Protein AF-A0A7J3ENA8-F1 (afdb_monomer_lite)

Radius of gyration: 45.0 Å; chains: 1; bounding box: 103×30×116 Å

pLDDT: mean 87.93, std 14.34, range [39.56, 98.25]

Sequence (171 aa):
MALIIGTLYRLEVLELIKDPVERSTWIDSLAVAAGSLARAKAGMLVTQIADELGRTEATIRSHLSGKTKAGKLVAETYEKLRKGELKLVIPLIRVPLTGSEEEIKILREEASRLRERVKNLEEEVERLKAKSTQLTEALKEREALIEKMRAELTEAQAKLTQLAKERGVSN

Structure (mmCIF, N/CA/C/O backbone):
data_AF-A0A7J3ENA8-F1
#
_entry.id   AF-A0A7J3ENA8-F1
#
loop_
_atom_site.group_PDB
_atom_site.id
_atom_site.type_symbol
_atom_site.label_atom_id
_atom_site.label_alt_id
_atom_site.label_comp_id
_atom_site.label_asym_id
_atom_site.label_entity_id
_atom_site.label_seq_id
_atom_site.pdbx_PDB_ins_code
_atom_site.Cartn_x
_atom_site.Cartn_y
_atom_site.Cartn_z
_atom_site.occupancy
_atom_site.B_iso_or_equiv
_atom_site.auth_seq_id
_atom_site.auth_comp_id
_atom_site.auth_asym_id
_atom_site.auth_atom_id
_atom_site.pdbx_PDB_model_num
ATOM 1 N N . MET A 1 1 ? -21.345 -10.727 15.438 1.00 60.53 1 MET A N 1
ATOM 2 C CA . MET A 1 1 ? -19.892 -10.774 15.137 1.00 60.53 1 MET A CA 1
ATOM 3 C C . MET A 1 1 ? -19.372 -9.547 14.379 1.00 60.53 1 MET A C 1
ATOM 5 O O . MET A 1 1 ? -18.242 -9.159 14.631 1.00 60.53 1 MET A O 1
ATOM 9 N N . ALA A 1 2 ? -20.158 -8.875 13.526 1.00 75.69 2 ALA A N 1
ATOM 10 C CA . ALA A 1 2 ? -19.677 -7.703 12.773 1.00 75.69 2 ALA A CA 1
ATOM 11 C C . ALA A 1 2 ? -19.115 -6.553 13.644 1.00 75.69 2 ALA A C 1
ATOM 13 O O . ALA A 1 2 ? -18.128 -5.927 13.275 1.00 75.69 2 ALA A O 1
ATOM 14 N N . LEU A 1 3 ? -19.695 -6.304 14.824 1.00 85.19 3 LEU A N 1
ATOM 15 C CA . LEU A 1 3 ? -19.330 -5.160 15.669 1.00 85.19 3 LEU A CA 1
ATOM 16 C C . LEU A 1 3 ? -17.939 -5.273 16.319 1.00 85.19 3 LEU A C 1
ATOM 18 O O . LEU A 1 3 ? -17.205 -4.288 16.361 1.00 85.19 3 LEU A O 1
ATOM 22 N N . ILE A 1 4 ? -17.553 -6.462 16.798 1.00 87.75 4 ILE A N 1
ATOM 23 C CA . ILE A 1 4 ? -16.215 -6.668 17.376 1.00 87.75 4 ILE A CA 1
ATOM 24 C C . ILE A 1 4 ? -15.139 -6.567 16.292 1.00 87.75 4 ILE A C 1
ATOM 26 O O . ILE A 1 4 ? -14.154 -5.861 16.476 1.00 87.75 4 ILE A O 1
ATOM 30 N N . ILE A 1 5 ? -15.383 -7.180 15.129 1.00 84.00 5 ILE A N 1
ATOM 31 C CA . ILE A 1 5 ? -14.491 -7.122 13.965 1.00 84.00 5 ILE A CA 1
ATOM 32 C C . ILE A 1 5 ? -14.311 -5.669 13.516 1.00 84.00 5 ILE A C 1
ATOM 34 O O . ILE A 1 5 ? -13.187 -5.197 13.370 1.00 84.00 5 ILE A O 1
ATOM 38 N N . GLY A 1 6 ? -15.418 -4.936 13.371 1.00 83.56 6 GLY A N 1
ATOM 39 C CA . GLY A 1 6 ? -15.384 -3.530 12.986 1.00 83.56 6 GLY A CA 1
ATOM 40 C C . GLY A 1 6 ? -14.629 -2.651 13.986 1.00 83.56 6 GLY A C 1
ATOM 41 O O . GLY A 1 6 ? -13.974 -1.694 13.587 1.00 83.56 6 GLY A O 1
ATOM 42 N N . THR A 1 7 ? -14.682 -2.985 15.279 1.00 87.25 7 THR A N 1
ATOM 43 C CA . THR A 1 7 ? -13.987 -2.214 16.317 1.00 87.25 7 THR A CA 1
ATOM 44 C C . THR A 1 7 ? -12.489 -2.523 16.318 1.00 87.25 7 THR A C 1
ATOM 46 O O . THR A 1 7 ? -11.686 -1.59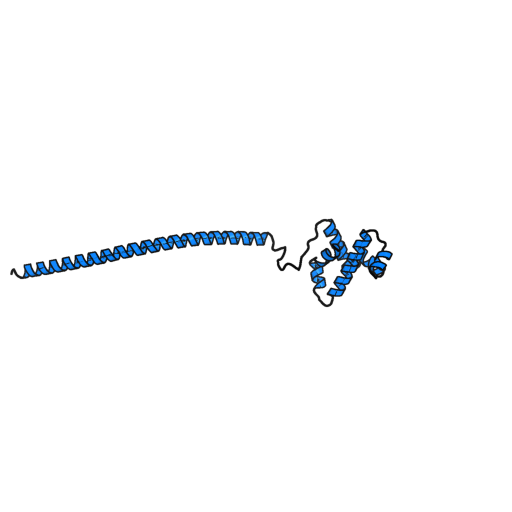7 16.349 1.00 87.25 7 THR A O 1
ATOM 49 N N . LEU A 1 8 ? -12.100 -3.801 16.223 1.00 88.19 8 LEU A N 1
ATOM 50 C CA . LEU A 1 8 ? -10.695 -4.234 16.230 1.00 88.19 8 LEU A CA 1
ATOM 51 C C . LEU A 1 8 ? -9.882 -3.674 15.056 1.00 88.19 8 LEU A C 1
ATOM 53 O O . LEU A 1 8 ? -8.690 -3.432 15.207 1.00 88.19 8 LEU A O 1
ATOM 57 N N . TYR A 1 9 ? -10.520 -3.441 13.908 1.00 85.44 9 TYR A N 1
ATOM 58 C CA . TYR A 1 9 ? -9.861 -2.943 12.696 1.00 85.44 9 TYR A CA 1
ATOM 59 C C . TYR A 1 9 ? -9.891 -1.415 12.530 1.00 85.44 9 TYR A C 1
ATOM 61 O O . TYR A 1 9 ? -9.547 -0.894 11.465 1.00 85.44 9 TYR A O 1
ATOM 69 N N . ARG A 1 10 ? -10.267 -0.665 13.572 1.00 85.19 10 ARG A N 1
ATOM 70 C CA . ARG A 1 10 ? -10.045 0.789 13.616 1.00 85.19 10 ARG A CA 1
ATOM 71 C C . ARG A 1 10 ? -8.588 1.080 13.967 1.00 85.19 10 ARG A C 1
ATOM 73 O O . ARG A 1 10 ? -8.043 0.473 14.882 1.00 85.19 10 ARG A O 1
ATOM 80 N N . LEU A 1 11 ? -7.986 2.068 13.301 1.00 80.50 11 LEU A N 1
ATOM 81 C CA . LEU A 1 11 ? -6.577 2.444 13.494 1.00 80.50 11 LEU A CA 1
ATOM 82 C C . LEU A 1 11 ? -6.219 2.711 14.967 1.00 80.50 11 LEU A C 1
ATOM 84 O O . LEU A 1 11 ? -5.240 2.186 15.481 1.00 80.50 11 LEU A O 1
ATOM 88 N N . GLU A 1 12 ? -7.055 3.477 15.663 1.00 83.12 12 GLU A N 1
ATOM 89 C CA . GLU A 1 12 ? -6.872 3.781 17.088 1.00 83.12 12 GLU A CA 1
ATOM 90 C C . GLU A 1 12 ? -6.919 2.530 17.987 1.00 83.12 12 GLU A C 1
ATOM 92 O O . GLU A 1 12 ? -6.273 2.502 19.029 1.00 83.12 12 GLU A O 1
ATOM 97 N N . VAL A 1 13 ? -7.674 1.495 17.599 1.00 87.38 13 VAL A N 1
ATOM 98 C CA . VAL A 1 13 ? -7.802 0.249 18.364 1.00 87.38 13 VAL A CA 1
ATOM 99 C C . VAL A 1 13 ? -6.617 -0.662 18.083 1.00 87.38 13 VAL A C 1
ATOM 101 O O . VAL A 1 13 ? -6.092 -1.260 19.017 1.00 87.38 13 VAL A O 1
ATOM 104 N N . LEU A 1 14 ? -6.149 -0.705 16.833 1.00 86.62 14 LEU A N 1
ATOM 105 C CA . LEU A 1 14 ? -4.919 -1.403 16.456 1.00 86.62 14 LEU A CA 1
ATOM 106 C C . LEU A 1 14 ? -3.713 -0.896 17.255 1.00 86.62 14 LEU A C 1
ATOM 108 O O . LEU A 1 14 ? -2.906 -1.705 17.706 1.00 86.62 14 LEU A O 1
ATOM 112 N N . GLU A 1 15 ? -3.623 0.415 17.493 1.00 85.25 15 GLU A N 1
ATOM 113 C CA . GLU A 1 15 ? -2.550 0.982 18.315 1.00 85.25 15 GLU A CA 1
ATOM 114 C C . GLU A 1 15 ? -2.691 0.590 19.798 1.00 85.25 15 GLU A C 1
ATOM 116 O O . GLU A 1 15 ? -1.690 0.297 20.445 1.00 85.25 15 GLU A O 1
ATOM 121 N N . LEU A 1 16 ? -3.920 0.491 20.328 1.00 85.06 16 LEU A N 1
ATOM 122 C CA . LEU A 1 16 ? -4.164 0.042 21.711 1.00 85.06 16 LEU A CA 1
ATOM 123 C C . LEU A 1 16 ? -3.788 -1.423 21.942 1.00 85.06 16 LEU A C 1
ATOM 125 O O . LEU A 1 16 ? -3.306 -1.769 23.013 1.00 85.06 16 LEU A O 1
ATOM 129 N N . ILE A 1 17 ? -3.999 -2.288 20.950 1.00 86.62 17 ILE A N 1
ATOM 130 C CA . ILE A 1 17 ? -3.706 -3.726 21.061 1.00 86.62 17 ILE A CA 1
ATOM 131 C C . ILE A 1 17 ? -2.299 -4.094 20.570 1.00 86.62 17 ILE A C 1
ATOM 133 O O . ILE A 1 17 ? -1.956 -5.278 20.469 1.00 86.62 17 ILE A O 1
ATOM 137 N N . LYS A 1 18 ? -1.484 -3.090 20.232 1.00 85.25 18 LYS A N 1
ATOM 138 C CA . LYS A 1 18 ? -0.123 -3.266 19.727 1.00 85.25 18 LYS A CA 1
ATOM 139 C C . LYS A 1 18 ? 0.786 -3.875 20.784 1.00 85.25 18 LYS A C 1
ATOM 141 O O . LYS A 1 18 ? 1.508 -4.822 20.464 1.00 85.25 18 LYS A O 1
ATOM 146 N N . ASP A 1 19 ? 0.692 -3.395 22.024 1.00 84.75 19 ASP A N 1
ATOM 147 C CA . ASP A 1 19 ? 1.433 -3.949 23.156 1.00 84.75 19 ASP A CA 1
ATOM 148 C C . ASP A 1 19 ? 0.961 -5.388 23.444 1.00 84.75 19 ASP A C 1
ATOM 150 O O . ASP A 1 19 ? -0.204 -5.592 23.800 1.00 84.75 19 ASP A O 1
ATOM 154 N N . PRO A 1 20 ? 1.824 -6.409 23.278 1.00 83.56 20 PRO A N 1
ATOM 155 C CA . PRO A 1 20 ? 1.451 -7.797 23.520 1.00 83.56 20 PRO A CA 1
ATOM 156 C C . PRO A 1 20 ? 1.046 -8.085 24.972 1.00 83.56 20 PRO A C 1
ATOM 158 O O . PRO A 1 20 ? 0.301 -9.040 25.183 1.00 83.56 20 PRO A O 1
ATOM 161 N N . VAL A 1 21 ? 1.497 -7.286 25.945 1.00 87.62 21 VAL A N 1
ATOM 162 C CA . VAL A 1 21 ? 1.181 -7.478 27.368 1.00 87.62 21 VAL A CA 1
ATOM 163 C C . VAL A 1 21 ? -0.272 -7.100 27.660 1.00 87.62 21 VAL A C 1
ATOM 165 O O . VAL A 1 21 ? -0.987 -7.855 28.316 1.00 87.62 21 VAL A O 1
ATOM 168 N N . GLU A 1 22 ? -0.744 -5.967 27.134 1.00 87.69 22 GLU A N 1
ATOM 169 C CA . GLU A 1 22 ? -2.114 -5.482 27.370 1.00 87.69 22 GLU A CA 1
ATOM 170 C C . GLU A 1 22 ? -3.142 -6.011 26.358 1.00 87.69 22 GLU A C 1
ATOM 172 O O . GLU A 1 22 ? -4.354 -5.905 26.574 1.00 87.69 22 GLU A O 1
ATOM 177 N N . ARG A 1 23 ? -2.680 -6.584 25.241 1.00 90.81 23 ARG A N 1
ATOM 178 C CA . ARG A 1 23 ? -3.520 -7.017 24.114 1.00 90.81 23 ARG A CA 1
ATOM 179 C C . ARG A 1 23 ? -4.684 -7.912 24.530 1.00 90.81 23 ARG A C 1
ATOM 181 O O . ARG A 1 23 ? -5.803 -7.700 24.067 1.00 90.81 23 ARG A O 1
ATOM 188 N N . SER A 1 24 ? -4.435 -8.917 25.365 1.00 90.38 24 SER A N 1
ATOM 189 C CA . SER A 1 24 ? -5.467 -9.869 25.799 1.00 90.38 24 SER A CA 1
ATOM 190 C C . SER A 1 24 ? -6.575 -9.171 26.591 1.00 90.38 24 SER A C 1
ATOM 192 O O . SER A 1 24 ? -7.753 -9.371 26.301 1.00 90.38 24 SER A O 1
ATOM 194 N N . THR A 1 25 ? -6.200 -8.285 27.515 1.00 93.06 25 THR A N 1
ATOM 195 C CA . THR A 1 25 ? -7.117 -7.470 28.320 1.00 93.06 25 THR A CA 1
ATOM 196 C C . THR A 1 25 ? -7.968 -6.553 27.446 1.00 93.06 25 THR A C 1
ATOM 198 O O . THR A 1 25 ? -9.184 -6.465 27.629 1.00 93.06 25 THR A O 1
ATOM 201 N N . TRP A 1 26 ? -7.355 -5.893 26.459 1.00 94.56 26 TRP A N 1
ATOM 202 C CA . TRP A 1 26 ? -8.086 -5.049 25.515 1.00 94.56 26 TRP A CA 1
ATOM 203 C C . TRP A 1 26 ? -9.074 -5.848 24.667 1.00 94.56 26 TRP A C 1
ATOM 205 O O . TRP A 1 26 ? -10.226 -5.433 24.531 1.00 94.56 26 TRP A O 1
ATOM 215 N N . ILE A 1 27 ? -8.653 -6.992 24.121 1.00 93.31 27 ILE A N 1
ATOM 216 C CA . ILE A 1 27 ? -9.515 -7.850 23.298 1.00 93.31 27 ILE A CA 1
ATOM 217 C C . ILE A 1 27 ? -10.700 -8.370 24.117 1.00 93.31 27 ILE A C 1
ATOM 219 O O . ILE A 1 27 ? -11.832 -8.282 23.645 1.00 93.31 27 ILE A O 1
ATOM 223 N N . ASP A 1 28 ? -10.467 -8.845 25.342 1.00 94.69 28 ASP A N 1
ATOM 224 C CA . ASP A 1 28 ? -11.530 -9.301 26.244 1.00 94.69 28 ASP A CA 1
ATOM 225 C C . ASP A 1 28 ? -12.521 -8.168 26.557 1.00 94.69 28 ASP A C 1
ATOM 227 O O . ASP A 1 28 ? -13.729 -8.310 26.357 1.00 94.69 28 ASP A O 1
ATOM 231 N N . SER A 1 29 ? -12.019 -6.990 26.940 1.00 95.94 29 SER A N 1
ATOM 232 C CA . SER A 1 29 ? -12.867 -5.834 27.254 1.00 95.94 29 SER A CA 1
ATOM 233 C C . SER A 1 29 ? -13.701 -5.366 26.052 1.00 95.94 29 SER A C 1
ATOM 235 O O . SER A 1 29 ? -14.890 -5.064 26.192 1.00 95.94 29 SER A O 1
ATOM 237 N N . LEU A 1 30 ? -13.112 -5.342 24.851 1.00 96.56 30 LEU A N 1
ATOM 238 C CA . LEU A 1 30 ? -13.809 -5.009 23.604 1.00 96.56 30 LEU A CA 1
ATOM 239 C C . LEU A 1 30 ? -14.848 -6.069 23.228 1.00 96.56 30 LEU A C 1
ATOM 241 O O . LEU A 1 30 ? -15.939 -5.714 22.778 1.00 96.56 30 LEU A O 1
ATOM 245 N N . ALA A 1 31 ? -14.544 -7.352 23.435 1.00 95.50 31 ALA A N 1
ATOM 246 C CA . ALA A 1 31 ? -15.470 -8.448 23.176 1.00 95.50 31 ALA A CA 1
ATOM 247 C C . ALA A 1 31 ? -16.700 -8.370 24.082 1.00 95.50 31 ALA A C 1
ATOM 249 O O . ALA A 1 31 ? -17.831 -8.430 23.590 1.00 95.50 31 ALA A O 1
ATOM 250 N N . VAL A 1 32 ? -16.490 -8.152 25.383 1.00 97.19 32 VAL A N 1
ATOM 251 C CA . VAL A 1 32 ? -17.572 -7.963 26.357 1.00 97.19 32 VAL A CA 1
ATOM 252 C C . VAL A 1 32 ? -18.396 -6.724 26.008 1.00 97.19 32 VAL A C 1
ATOM 254 O O . VAL A 1 32 ? -19.625 -6.800 25.978 1.00 97.19 32 VAL A O 1
ATOM 257 N N . ALA A 1 33 ? -17.760 -5.596 25.682 1.00 97.62 33 ALA A N 1
ATOM 258 C CA . ALA A 1 33 ? -18.461 -4.369 25.305 1.00 97.62 33 ALA A CA 1
ATOM 259 C C . ALA A 1 33 ? -19.308 -4.538 24.029 1.00 97.62 33 ALA A C 1
ATOM 261 O O . ALA A 1 33 ? -20.480 -4.153 24.007 1.00 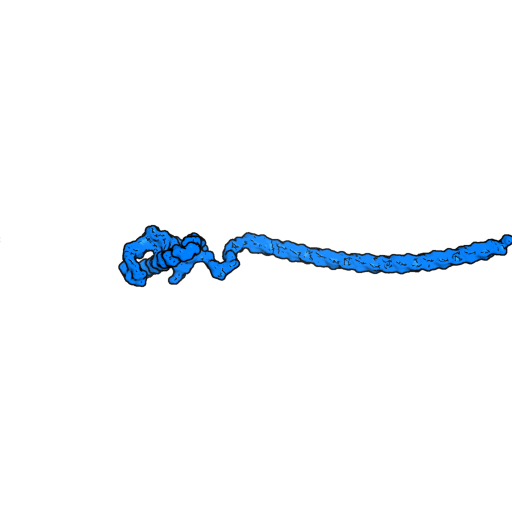97.62 33 ALA A O 1
ATOM 262 N N . ALA A 1 34 ? -18.751 -5.156 22.983 1.00 97.19 34 ALA A N 1
ATOM 263 C CA . ALA A 1 34 ? -19.458 -5.441 21.734 1.00 97.19 34 ALA A CA 1
ATOM 264 C C . ALA A 1 34 ? -20.615 -6.423 21.947 1.00 97.19 34 ALA A C 1
ATOM 266 O O . ALA A 1 34 ? -21.712 -6.201 21.430 1.00 97.19 34 ALA A O 1
ATOM 267 N N . GLY A 1 35 ? -20.392 -7.474 22.739 1.00 96.12 35 GLY A N 1
ATOM 268 C CA . GLY A 1 35 ? -21.425 -8.429 23.129 1.00 96.12 35 GLY A CA 1
ATOM 269 C C . GLY A 1 35 ? -22.554 -7.773 23.920 1.00 96.12 35 GLY A C 1
ATOM 270 O O . GLY A 1 35 ? -23.721 -8.056 23.653 1.00 96.12 35 GLY A O 1
ATOM 271 N N . SER A 1 36 ? -22.209 -6.860 24.832 1.00 97.75 36 SER A N 1
ATOM 272 C CA . SER A 1 36 ? -23.167 -6.095 25.634 1.00 97.75 36 SER A CA 1
ATOM 273 C C . SER A 1 36 ? -24.043 -5.221 24.745 1.00 97.75 36 SER A C 1
ATOM 275 O O . SER A 1 36 ? -25.268 -5.298 24.816 1.00 97.75 36 SER A O 1
ATOM 277 N N . LEU A 1 37 ? -23.426 -4.413 23.872 1.00 97.38 37 LEU A N 1
ATOM 278 C CA . LEU A 1 37 ? -24.156 -3.486 23.008 1.00 97.38 37 LEU A CA 1
ATOM 279 C C . LEU A 1 37 ? -25.064 -4.226 22.022 1.00 97.38 37 LEU A C 1
ATOM 281 O O . LEU A 1 37 ? -26.214 -3.831 21.849 1.00 97.38 37 LEU A O 1
ATOM 285 N N . ALA A 1 38 ? -24.578 -5.310 21.410 1.00 95.94 38 ALA A N 1
ATOM 286 C CA . ALA A 1 38 ? -25.362 -6.102 20.465 1.00 95.94 38 ALA A CA 1
ATOM 287 C C . ALA A 1 38 ? -26.642 -6.663 21.104 1.00 95.94 38 ALA A C 1
ATOM 289 O O . ALA A 1 38 ? -27.721 -6.545 20.529 1.00 95.94 38 ALA A O 1
ATOM 290 N N . ARG A 1 39 ? -26.534 -7.218 22.315 1.00 96.25 39 ARG A N 1
ATOM 291 C CA . ARG A 1 39 ? -27.67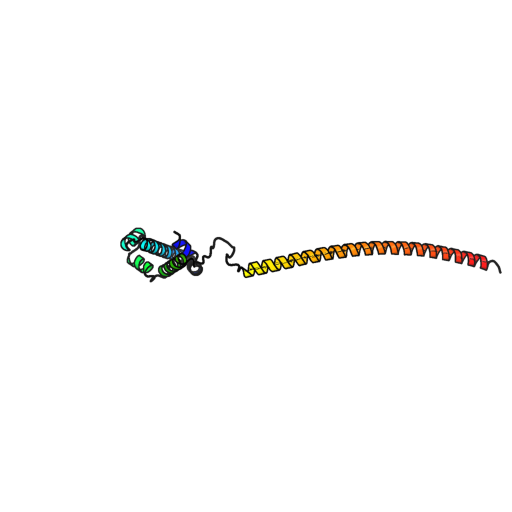2 -7.785 23.049 1.00 96.25 39 ARG A CA 1
ATOM 292 C C . ARG A 1 39 ? -28.641 -6.728 23.561 1.00 96.25 39 ARG A C 1
ATOM 294 O O . ARG A 1 39 ? -29.849 -6.890 23.426 1.00 96.25 39 ARG A O 1
ATOM 301 N N . ALA A 1 40 ? -28.123 -5.615 24.077 1.00 97.00 40 ALA A N 1
ATOM 302 C CA . ALA A 1 40 ? -28.959 -4.495 24.496 1.00 97.00 40 ALA A CA 1
ATOM 303 C C . ALA A 1 40 ? -29.768 -3.930 23.315 1.00 97.00 40 ALA A C 1
ATOM 305 O O . ALA A 1 40 ? -30.956 -3.652 23.451 1.00 97.00 40 ALA A O 1
ATOM 306 N N . LYS A 1 41 ? -29.155 -3.817 22.126 1.00 94.81 41 LYS A N 1
ATOM 307 C CA . LYS A 1 41 ? -29.855 -3.422 20.891 1.00 94.81 41 LYS A CA 1
ATOM 308 C C . LYS A 1 41 ? -30.871 -4.466 20.412 1.00 94.81 41 LYS A C 1
ATOM 310 O O . LYS A 1 41 ? -31.823 -4.087 19.742 1.00 94.81 41 LYS A O 1
ATOM 315 N N . ALA A 1 42 ? -30.697 -5.735 20.779 1.00 94.75 42 ALA A N 1
ATOM 316 C CA . ALA A 1 42 ? -31.669 -6.805 20.551 1.00 94.75 42 ALA A CA 1
ATOM 317 C C . ALA A 1 42 ? -32.797 -6.853 21.607 1.00 94.75 42 ALA A C 1
ATOM 319 O O . ALA A 1 42 ? -33.635 -7.747 21.554 1.00 94.75 42 ALA A O 1
ATOM 320 N N . GLY A 1 43 ? -32.836 -5.908 22.555 1.00 96.44 43 GLY A N 1
ATOM 321 C CA . GLY A 1 43 ? -33.901 -5.796 23.557 1.00 96.44 43 GLY A CA 1
ATOM 322 C C . GLY A 1 43 ? -33.695 -6.626 24.827 1.00 96.44 43 GLY A C 1
ATOM 323 O O . GLY A 1 43 ? -34.605 -6.700 25.647 1.00 96.44 43 GLY A O 1
ATOM 324 N N . MET A 1 44 ? -32.522 -7.236 25.022 1.00 97.56 44 MET A N 1
ATOM 325 C CA . MET A 1 44 ? -32.233 -8.015 26.231 1.00 97.56 44 MET A CA 1
ATOM 326 C C . MET A 1 44 ? -32.033 -7.125 27.464 1.00 97.56 44 MET A C 1
ATOM 328 O O . MET A 1 44 ? -31.441 -6.043 27.380 1.00 97.56 44 MET A O 1
ATOM 332 N N . LEU A 1 45 ? -32.467 -7.612 28.630 1.00 97.50 45 LEU A N 1
ATOM 333 C CA . LEU A 1 45 ? -32.240 -6.939 29.909 1.00 97.50 45 LEU A CA 1
ATOM 334 C C . LEU A 1 45 ? -30.771 -7.038 30.334 1.00 97.50 45 LEU A C 1
ATOM 336 O O . LEU A 1 45 ? -30.092 -8.026 30.068 1.00 97.50 45 LEU A O 1
ATOM 340 N N . VAL A 1 46 ? -30.285 -6.029 31.062 1.00 97.06 46 VAL A N 1
ATOM 341 C CA . VAL A 1 46 ? -28.895 -5.981 31.557 1.00 97.06 46 VAL A CA 1
ATOM 342 C C . VAL A 1 46 ? -28.537 -7.205 32.406 1.00 97.06 46 VAL A C 1
ATOM 344 O O . VAL A 1 46 ? -27.418 -7.694 32.292 1.00 97.06 46 VAL A O 1
ATOM 347 N N . THR A 1 47 ? -29.482 -7.701 33.206 1.00 97.44 47 THR A N 1
ATOM 348 C CA . THR A 1 47 ? -29.371 -8.938 33.996 1.00 97.44 47 THR A CA 1
ATOM 349 C C . THR A 1 47 ? -29.037 -10.135 33.102 1.00 97.44 47 THR A C 1
ATOM 351 O O . THR A 1 47 ? -28.009 -10.775 33.268 1.00 97.44 47 THR A O 1
ATOM 354 N N . GLN A 1 48 ? -29.843 -10.360 32.062 1.00 97.88 48 GLN A N 1
ATOM 355 C CA . GLN A 1 48 ? -29.670 -11.467 31.117 1.00 97.88 48 GLN A CA 1
ATOM 356 C C . GLN A 1 48 ? -28.348 -11.360 30.347 1.00 97.88 48 GLN A C 1
ATOM 358 O O . GLN A 1 48 ? -27.677 -12.357 30.097 1.00 97.88 48 GLN A O 1
ATOM 363 N N . ILE A 1 49 ? -27.950 -10.138 29.979 1.00 98.12 49 ILE A N 1
ATOM 364 C CA . ILE A 1 49 ? -26.669 -9.882 29.309 1.00 98.12 49 ILE A CA 1
ATOM 365 C C . ILE A 1 49 ? -25.494 -10.219 30.232 1.00 98.12 49 ILE A C 1
ATOM 367 O O . ILE A 1 49 ? -24.501 -10.781 29.773 1.00 98.12 49 ILE A O 1
ATOM 371 N N . ALA A 1 50 ? -25.591 -9.842 31.507 1.00 97.94 50 ALA A N 1
ATOM 372 C CA . ALA A 1 50 ? -24.580 -10.110 32.522 1.00 97.94 50 ALA A CA 1
ATOM 373 C C . ALA A 1 50 ? -24.386 -11.621 32.718 1.00 97.94 50 ALA A C 1
ATOM 375 O O . ALA A 1 50 ? -23.250 -12.095 32.635 1.00 97.94 50 ALA A O 1
ATOM 376 N N . ASP A 1 51 ? -25.488 -12.363 32.847 1.00 97.12 51 ASP A N 1
ATOM 377 C CA . ASP A 1 51 ? -25.484 -13.822 32.980 1.00 97.12 51 ASP A CA 1
ATOM 378 C C . ASP A 1 51 ? -24.859 -14.502 31.752 1.00 97.12 51 ASP A C 1
ATOM 380 O O . ASP A 1 51 ? -23.942 -15.311 31.889 1.00 97.12 51 ASP A O 1
ATOM 384 N N . GLU A 1 52 ? -25.277 -14.128 30.537 1.00 96.88 52 GLU A N 1
ATOM 385 C CA . GLU A 1 52 ? -24.756 -14.733 29.303 1.00 96.88 52 GLU A CA 1
ATOM 386 C C . GLU A 1 52 ? -23.280 -14.428 29.036 1.00 96.88 52 GLU A C 1
ATOM 388 O O . GLU A 1 52 ? -22.566 -15.251 28.462 1.00 96.88 52 GLU A O 1
ATOM 393 N N . LEU A 1 53 ? -22.821 -13.225 29.388 1.00 96.38 53 LEU A N 1
ATOM 394 C CA . LEU A 1 53 ? -21.429 -12.824 29.181 1.00 96.38 53 LEU A CA 1
ATOM 395 C C . LEU A 1 53 ? -20.522 -13.216 30.353 1.00 96.38 53 LEU A C 1
ATOM 397 O O . LEU A 1 53 ? -19.314 -12.988 30.269 1.00 96.38 53 LEU A O 1
ATOM 401 N N . GLY A 1 54 ? -21.078 -13.776 31.432 1.00 96.50 54 GLY A N 1
ATOM 402 C CA . GLY A 1 54 ? -20.334 -14.140 32.636 1.00 96.50 54 GLY A CA 1
ATOM 403 C C . GLY A 1 54 ? -19.695 -12.932 33.325 1.00 96.50 54 GLY A C 1
ATOM 404 O O . GLY A 1 54 ? -18.561 -13.010 33.799 1.00 96.50 54 GLY A O 1
ATOM 405 N N . ARG A 1 55 ? -20.378 -11.780 33.334 1.00 97.06 55 ARG A N 1
ATOM 406 C CA . ARG A 1 55 ? -19.893 -10.518 33.926 1.00 97.06 55 ARG A CA 1
ATOM 407 C C . ARG A 1 55 ? -20.933 -9.932 34.867 1.00 97.06 55 ARG A C 1
ATOM 409 O O . ARG A 1 55 ? -22.092 -10.299 34.827 1.00 97.06 55 ARG A O 1
ATOM 416 N N . THR A 1 56 ? -20.535 -8.979 35.706 1.00 97.81 56 THR A N 1
ATOM 417 C CA . THR A 1 56 ? -21.492 -8.296 36.591 1.00 97.81 56 THR A CA 1
ATOM 418 C C . THR A 1 56 ? -22.349 -7.296 35.815 1.00 97.81 56 THR A C 1
ATOM 420 O O . THR A 1 56 ? -21.869 -6.659 34.873 1.00 97.81 56 THR A O 1
ATOM 423 N N . GLU A 1 57 ? -23.583 -7.052 36.260 1.00 97.81 57 GLU A N 1
ATOM 424 C CA . GLU A 1 57 ? -24.414 -5.985 35.689 1.00 97.81 57 GLU A CA 1
ATOM 425 C C . GLU A 1 57 ? -23.728 -4.616 35.724 1.00 97.81 57 GLU A C 1
ATOM 427 O O . GLU A 1 57 ? -23.878 -3.825 34.794 1.00 97.81 57 GLU A O 1
ATOM 432 N N . ALA A 1 58 ? -22.956 -4.325 36.775 1.00 97.75 58 ALA A N 1
ATOM 433 C CA . ALA A 1 58 ? -22.206 -3.078 36.887 1.00 97.75 58 ALA A CA 1
ATOM 434 C C . ALA A 1 58 ? -21.192 -2.928 35.740 1.00 97.75 58 ALA A C 1
ATOM 436 O O . ALA A 1 58 ? -21.081 -1.849 35.145 1.00 97.75 58 ALA A O 1
ATOM 437 N N . THR A 1 59 ? -20.505 -4.016 35.379 1.00 97.12 59 THR A N 1
ATOM 438 C CA . THR A 1 59 ? -19.610 -4.076 34.216 1.00 97.12 59 THR A CA 1
ATOM 439 C C . THR A 1 59 ? -20.383 -3.820 32.922 1.00 97.12 59 THR A C 1
ATOM 441 O O . THR A 1 59 ? -20.003 -2.938 32.149 1.00 97.12 59 THR A O 1
ATOM 444 N N . ILE A 1 60 ? -21.509 -4.512 32.714 1.00 98.25 60 ILE A N 1
ATOM 445 C CA . ILE A 1 60 ? -22.346 -4.347 31.515 1.00 98.25 60 ILE A CA 1
ATOM 446 C C . ILE A 1 60 ? -22.851 -2.904 31.387 1.00 98.25 60 ILE A C 1
ATOM 448 O O . ILE A 1 60 ? -22.669 -2.271 30.346 1.00 98.25 60 ILE A O 1
ATOM 452 N N . ARG A 1 61 ? -23.409 -2.325 32.459 1.00 97.81 61 ARG A N 1
ATOM 453 C CA . ARG A 1 61 ? -23.878 -0.925 32.484 1.00 97.81 61 ARG A CA 1
ATOM 454 C C . ARG A 1 61 ? -22.747 0.050 32.185 1.00 97.81 61 ARG A C 1
ATOM 456 O O . ARG A 1 61 ? -22.963 1.035 31.483 1.00 97.81 61 ARG A O 1
ATOM 463 N N . SER A 1 62 ? -21.541 -0.215 32.681 1.00 98.00 62 SER A N 1
ATOM 464 C CA . SER A 1 62 ? -20.369 0.634 32.435 1.00 98.00 62 SER A CA 1
ATOM 465 C C . SER A 1 62 ? -19.899 0.591 30.978 1.00 98.00 62 SER A C 1
ATOM 467 O O . SER A 1 62 ? -19.451 1.611 30.450 1.00 98.00 62 SER A O 1
ATOM 469 N N . HIS A 1 63 ? -20.025 -0.551 30.297 1.00 97.94 63 HIS A N 1
ATOM 470 C CA . HIS A 1 63 ? -19.797 -0.638 28.853 1.00 97.94 63 HIS A CA 1
ATOM 471 C C . HIS A 1 63 ? -20.903 0.058 28.053 1.00 97.94 63 HIS A C 1
ATOM 473 O O . HIS A 1 63 ? -20.592 0.910 27.223 1.00 97.94 63 HIS A O 1
ATOM 479 N N . LEU A 1 64 ? -22.175 -0.235 28.340 1.00 97.50 64 LEU A N 1
ATOM 480 C CA . LEU A 1 64 ? -23.325 0.322 27.614 1.00 97.50 64 LEU A CA 1
ATOM 481 C C . LEU A 1 64 ? -23.442 1.847 27.735 1.00 97.50 64 LEU A C 1
ATOM 483 O O . LEU A 1 64 ? -23.801 2.514 26.772 1.00 97.50 64 LEU A O 1
ATOM 487 N N . SER A 1 65 ? -23.114 2.404 28.904 1.00 96.62 65 SER A N 1
ATOM 488 C CA . SER A 1 65 ? -23.101 3.858 29.134 1.00 96.62 65 SER A CA 1
ATOM 489 C C . SER A 1 65 ? -21.848 4.558 28.600 1.00 96.62 65 SER A C 1
ATOM 491 O O . SER A 1 65 ? -21.720 5.770 28.747 1.00 96.62 65 SER A O 1
ATOM 493 N N . GLY A 1 66 ? -20.894 3.817 28.024 1.00 95.88 66 GLY A N 1
ATOM 494 C CA . GLY A 1 66 ? -19.640 4.386 27.537 1.00 95.88 66 GLY A CA 1
ATOM 495 C C . GLY A 1 66 ? -18.730 4.926 28.647 1.00 95.88 66 GLY A C 1
ATOM 496 O O . GLY A 1 66 ? -17.870 5.756 28.377 1.00 95.88 66 GLY A O 1
ATOM 497 N N . LYS A 1 67 ? -18.881 4.487 29.904 1.00 96.75 67 LYS A N 1
ATOM 498 C CA . LYS A 1 67 ? -17.937 4.848 30.982 1.00 96.75 67 LYS A CA 1
ATOM 499 C C . LYS A 1 67 ? -16.561 4.231 30.745 1.00 96.75 67 LYS A C 1
ATOM 501 O O . LYS A 1 67 ? -15.538 4.857 31.001 1.00 96.75 67 LYS A O 1
ATOM 506 N N . THR A 1 68 ? -16.542 3.008 30.225 1.00 96.94 68 THR A N 1
ATOM 507 C CA . THR A 1 68 ? -15.306 2.311 29.850 1.00 96.94 68 THR A CA 1
ATOM 508 C C . THR A 1 68 ? -14.808 2.766 28.480 1.00 96.94 68 THR A C 1
ATOM 510 O O . THR A 1 68 ? -15.601 3.049 27.579 1.00 96.94 68 THR A O 1
ATOM 513 N N . LYS A 1 69 ? -13.486 2.762 28.279 1.00 95.69 69 LYS A N 1
ATOM 514 C CA . LYS A 1 69 ? -12.886 3.072 26.972 1.00 95.69 69 LYS A CA 1
ATOM 515 C C . LYS A 1 69 ? -13.332 2.079 25.891 1.00 95.69 69 LYS A C 1
ATOM 517 O O . LYS A 1 69 ? -13.740 2.511 24.820 1.00 95.69 69 LYS A O 1
ATOM 522 N N . ALA A 1 70 ? -13.374 0.779 26.198 1.00 95.69 70 ALA A N 1
ATOM 523 C CA . ALA A 1 70 ? -13.914 -0.239 25.293 1.00 95.69 70 ALA A CA 1
ATOM 524 C C . ALA A 1 70 ? -15.381 0.030 24.904 1.00 95.69 70 ALA A C 1
ATOM 526 O O . ALA A 1 70 ? -15.734 -0.062 23.731 1.00 95.69 70 ALA A O 1
ATOM 527 N N . GLY A 1 71 ? -16.221 0.435 25.865 1.00 96.88 71 GLY A N 1
ATOM 528 C CA . GLY A 1 71 ? -17.617 0.801 25.613 1.00 96.88 71 GLY A CA 1
ATOM 529 C C . GLY A 1 71 ? -17.758 1.981 24.651 1.00 96.88 71 GLY A C 1
ATOM 530 O O . GLY A 1 71 ? -18.543 1.903 23.708 1.00 96.88 71 GLY A O 1
ATOM 531 N N . LYS A 1 72 ? -16.950 3.038 24.831 1.00 97.38 72 LYS A N 1
ATOM 532 C CA . LYS A 1 72 ? -16.917 4.195 23.914 1.00 97.38 72 LYS A CA 1
ATOM 533 C C . LYS A 1 72 ? -16.535 3.780 22.494 1.00 97.38 72 LYS A C 1
ATOM 535 O O . LYS A 1 72 ? -17.270 4.068 21.555 1.00 97.38 72 LYS A O 1
ATOM 540 N N . LEU A 1 73 ? -15.431 3.043 22.352 1.00 95.81 73 LEU A N 1
ATOM 541 C CA . LEU A 1 73 ? -14.911 2.596 21.055 1.00 95.81 73 LEU A CA 1
ATOM 542 C C . LEU A 1 73 ? -15.937 1.754 20.288 1.00 95.81 73 LEU A C 1
ATOM 544 O O . LEU A 1 73 ? -16.149 1.952 19.090 1.00 95.81 73 LEU A O 1
ATOM 548 N N . VAL A 1 74 ? -16.607 0.835 20.982 1.00 96.38 74 VAL A N 1
ATOM 549 C CA . VAL A 1 74 ? -17.650 -0.018 20.404 1.00 96.38 74 VAL A CA 1
ATOM 550 C C . VAL A 1 74 ? -18.882 0.798 20.003 1.00 96.38 74 VAL A C 1
ATOM 552 O O . VAL A 1 74 ? -19.395 0.612 18.899 1.00 96.38 74 VAL A O 1
ATOM 555 N N . ALA A 1 75 ? -19.347 1.717 20.854 1.00 95.88 75 ALA A N 1
ATOM 556 C CA . ALA A 1 75 ? -20.504 2.562 20.556 1.00 95.88 75 ALA A CA 1
ATOM 557 C C . ALA A 1 75 ? -20.257 3.466 19.336 1.00 95.88 75 ALA A C 1
ATOM 559 O O . ALA A 1 75 ? -21.088 3.539 18.433 1.00 95.88 75 ALA A O 1
ATOM 560 N N . GLU A 1 76 ? -19.083 4.090 19.256 1.00 95.06 76 GLU A N 1
ATOM 561 C CA . GLU A 1 76 ? -18.676 4.875 18.089 1.00 95.06 76 GLU A CA 1
ATOM 562 C C . GLU A 1 76 ? -18.591 4.027 16.817 1.00 95.06 76 GLU A C 1
ATOM 564 O O . GLU A 1 76 ? -19.008 4.466 15.747 1.00 95.06 76 GLU A O 1
ATOM 569 N N . THR A 1 77 ? -18.057 2.806 16.922 1.00 93.00 77 THR A N 1
ATOM 570 C CA . THR A 1 77 ? -17.976 1.876 15.788 1.00 93.00 77 THR A CA 1
ATOM 571 C C . THR A 1 77 ? -19.371 1.508 15.296 1.00 93.00 77 THR A C 1
ATOM 573 O O . THR A 1 77 ? -19.607 1.505 14.090 1.00 93.00 77 THR A O 1
ATOM 576 N N . TYR A 1 78 ? -20.310 1.247 16.208 1.00 93.69 78 TYR A N 1
ATOM 577 C CA . TYR A 1 78 ? -21.706 0.989 15.866 1.00 93.69 78 TYR A CA 1
ATOM 578 C C . TYR A 1 78 ? -22.341 2.170 15.119 1.00 93.69 78 TYR A C 1
ATOM 580 O O . TYR A 1 78 ? -22.970 1.963 14.083 1.00 93.69 78 TYR A O 1
ATOM 588 N N . GLU A 1 79 ? -22.150 3.406 15.588 1.00 93.81 79 GLU A N 1
ATOM 589 C CA . GLU A 1 79 ? -22.701 4.581 14.901 1.00 93.81 79 GLU A CA 1
ATOM 590 C C . GLU A 1 79 ? -22.074 4.791 13.519 1.00 93.81 79 GLU A C 1
ATOM 592 O O . GLU A 1 79 ? -22.794 5.059 12.557 1.00 93.81 79 GLU A O 1
ATOM 597 N N . LYS A 1 80 ? -20.757 4.596 13.385 1.00 87.88 80 LYS A N 1
ATOM 598 C CA . LYS A 1 80 ? -20.072 4.642 12.085 1.00 87.88 80 LYS A CA 1
ATOM 599 C C . LYS A 1 80 ? -20.584 3.558 11.134 1.00 87.88 80 LYS A C 1
ATOM 601 O O . LYS A 1 80 ? -20.819 3.851 9.966 1.00 87.88 80 LYS A O 1
ATOM 606 N N . LEU A 1 81 ? -20.812 2.332 11.620 1.00 87.44 81 LEU A N 1
ATOM 607 C CA . LEU A 1 81 ? -21.432 1.254 10.834 1.00 87.44 81 LEU A CA 1
ATOM 608 C C . LEU A 1 81 ? -22.831 1.644 10.365 1.00 87.44 81 LEU A C 1
ATOM 610 O O . LEU A 1 81 ? -23.140 1.517 9.185 1.00 87.44 81 LEU A O 1
ATOM 614 N N . ARG A 1 82 ? -23.663 2.150 11.281 1.00 87.19 82 ARG A N 1
ATOM 615 C CA . ARG A 1 82 ? -25.051 2.535 11.000 1.00 87.19 82 ARG A CA 1
ATOM 616 C C . ARG A 1 82 ? -25.152 3.640 9.947 1.00 87.19 82 ARG A C 1
ATOM 618 O O . ARG A 1 82 ? -26.108 3.649 9.181 1.00 87.19 82 ARG A O 1
ATOM 625 N N . LYS A 1 83 ? -24.182 4.557 9.913 1.00 89.75 83 LYS A N 1
ATOM 626 C CA . LYS A 1 83 ? -24.104 5.657 8.938 1.00 89.75 83 LYS A CA 1
ATOM 627 C C . LYS A 1 83 ? -23.386 5.291 7.633 1.00 89.75 83 LYS A C 1
ATOM 629 O O . LYS A 1 83 ? -23.375 6.103 6.718 1.00 89.75 83 LYS A O 1
ATOM 634 N N . GLY A 1 84 ? -22.768 4.111 7.541 1.00 83.25 84 GLY A N 1
ATOM 635 C CA . GLY A 1 84 ? -21.920 3.746 6.399 1.00 83.25 84 GLY A CA 1
ATOM 636 C C . GLY A 1 84 ? -20.572 4.485 6.354 1.00 83.25 84 GLY A C 1
ATOM 637 O O . GLY A 1 84 ? -19.923 4.520 5.317 1.00 83.25 84 GLY A O 1
ATOM 638 N N . GLU A 1 85 ? -20.129 5.064 7.472 1.00 84.06 85 GLU A N 1
ATOM 639 C CA . GLU A 1 85 ? -18.911 5.886 7.586 1.00 84.06 85 GLU A CA 1
ATOM 640 C C . GLU A 1 85 ? -17.719 5.109 8.177 1.00 84.06 85 GLU A C 1
ATOM 642 O O . GLU A 1 85 ? -16.666 5.686 8.475 1.00 84.06 85 GLU A O 1
ATOM 647 N N . LEU A 1 86 ? -17.868 3.802 8.422 1.00 78.94 86 LEU A N 1
ATOM 648 C CA . LEU A 1 86 ? -16.815 3.018 9.059 1.00 78.94 86 LEU A CA 1
ATOM 649 C C . LEU A 1 86 ? -15.627 2.812 8.109 1.00 78.94 86 LEU A C 1
ATOM 651 O O . LEU A 1 86 ? -15.669 1.990 7.199 1.00 78.94 86 LEU A O 1
ATOM 655 N N . LYS A 1 87 ? -14.527 3.511 8.394 1.00 69.88 87 LYS A N 1
ATOM 656 C CA . LYS A 1 87 ? -13.222 3.275 7.770 1.00 69.88 87 LYS A CA 1
ATOM 657 C C . LYS A 1 87 ? -12.499 2.149 8.509 1.00 69.88 87 LYS A C 1
ATOM 659 O O . LYS A 1 87 ? -12.152 2.311 9.680 1.00 69.88 87 LYS A O 1
ATOM 664 N N . LEU A 1 88 ? -12.284 1.026 7.829 1.00 70.62 88 LEU A N 1
ATOM 665 C CA . LEU A 1 88 ? -11.551 -0.125 8.354 1.00 70.62 88 LEU A CA 1
ATOM 666 C C . LEU A 1 88 ? -10.159 -0.215 7.741 1.00 70.62 88 LEU A C 1
ATOM 668 O O . LEU A 1 88 ? -9.994 -0.035 6.537 1.00 70.62 88 LEU A O 1
ATOM 672 N N . VAL A 1 89 ? -9.174 -0.552 8.570 1.00 63.22 89 VAL A N 1
ATOM 673 C CA . VAL A 1 89 ? -7.837 -0.946 8.125 1.00 63.22 89 VAL A CA 1
ATOM 674 C C . VAL A 1 89 ? -7.761 -2.461 8.256 1.00 63.22 89 VAL A C 1
ATOM 676 O O . VAL A 1 89 ? -7.775 -2.973 9.370 1.00 63.22 89 VAL A O 1
ATOM 679 N N . ILE A 1 90 ? -7.718 -3.185 7.134 1.00 59.22 90 ILE A N 1
ATOM 680 C CA . ILE A 1 90 ? -7.590 -4.651 7.117 1.00 59.22 90 ILE A CA 1
ATOM 681 C C . ILE A 1 90 ? -6.092 -5.005 7.226 1.00 59.22 90 ILE A C 1
ATOM 683 O O . ILE A 1 90 ? -5.379 -4.877 6.233 1.00 59.22 90 ILE A O 1
ATOM 687 N N . PRO A 1 91 ? -5.581 -5.489 8.376 1.00 53.38 91 PRO A N 1
ATOM 688 C CA . PRO A 1 91 ? -4.159 -5.759 8.600 1.00 53.38 91 PRO A CA 1
ATOM 689 C C . PRO A 1 91 ? -3.672 -7.047 7.920 1.00 53.38 91 PRO A C 1
ATOM 691 O O . PRO A 1 91 ? -2.507 -7.405 8.054 1.00 53.38 91 PRO A O 1
ATOM 694 N N . LEU A 1 92 ? -4.553 -7.770 7.215 1.00 47.75 92 LEU A N 1
ATOM 695 C CA . LEU A 1 92 ? -4.208 -9.005 6.504 1.00 47.75 92 LEU A CA 1
ATOM 696 C C . LEU A 1 92 ? -3.667 -8.760 5.088 1.00 47.75 92 LEU A C 1
ATOM 698 O O . LEU A 1 92 ? -3.098 -9.666 4.486 1.00 47.75 92 LEU A O 1
ATOM 702 N N . ILE A 1 93 ? -3.822 -7.547 4.558 1.00 42.53 93 ILE A N 1
ATOM 703 C CA . ILE A 1 93 ? -3.294 -7.177 3.251 1.00 42.53 93 ILE A CA 1
ATOM 704 C C . ILE A 1 93 ? -2.081 -6.284 3.516 1.00 42.53 93 ILE A C 1
ATOM 706 O O . ILE A 1 93 ? -2.223 -5.159 3.981 1.00 42.53 93 ILE A O 1
ATOM 710 N N . ARG A 1 94 ? -0.870 -6.760 3.197 1.00 41.44 94 ARG A N 1
ATOM 711 C CA . ARG A 1 94 ? 0.366 -5.943 3.137 1.00 41.44 94 ARG A CA 1
ATOM 712 C C . ARG A 1 94 ? 0.331 -4.883 2.017 1.00 41.44 94 ARG A C 1
ATOM 714 O O . ARG A 1 94 ? 1.365 -4.490 1.492 1.00 41.44 94 ARG A O 1
ATOM 721 N N . VAL A 1 95 ? -0.854 -4.439 1.625 1.00 39.56 95 VAL A N 1
ATOM 722 C CA . VAL A 1 95 ? -1.077 -3.372 0.660 1.00 39.56 95 VAL A CA 1
ATOM 723 C C . VAL A 1 95 ? -1.930 -2.351 1.398 1.00 39.56 95 VAL A C 1
ATOM 725 O O . VAL A 1 95 ? -3.027 -2.701 1.841 1.00 39.56 9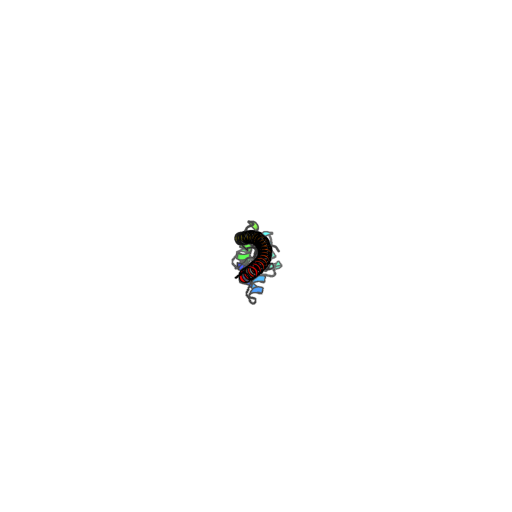5 VAL A O 1
ATOM 728 N N . PRO A 1 96 ? -1.453 -1.113 1.584 1.00 40.12 96 PRO A N 1
ATOM 729 C CA . PRO A 1 96 ? -2.299 -0.065 2.117 1.00 40.12 96 PRO A CA 1
ATOM 730 C C . PRO A 1 96 ? -3.515 0.067 1.192 1.00 40.12 96 PRO A C 1
ATOM 732 O O . PRO A 1 96 ? -3.370 0.428 0.028 1.00 40.12 96 PRO A O 1
ATOM 735 N N . LEU A 1 97 ? -4.727 -0.167 1.706 1.00 46.41 97 LEU A N 1
ATOM 736 C CA . LEU A 1 97 ? -5.986 0.187 1.022 1.00 46.41 97 LEU A CA 1
ATOM 737 C C . LEU A 1 97 ? -6.181 1.717 0.906 1.00 46.41 97 LEU A C 1
ATOM 739 O O . LEU A 1 97 ? -7.248 2.196 0.541 1.00 46.41 97 LEU A O 1
ATOM 743 N N . THR A 1 98 ? -5.142 2.486 1.228 1.00 45.81 98 THR A N 1
ATOM 744 C CA . THR A 1 98 ? -5.069 3.944 1.166 1.00 45.81 98 THR A CA 1
ATOM 745 C C . THR A 1 98 ? -3.725 4.401 0.590 1.00 45.81 98 THR A C 1
ATOM 747 O O . THR A 1 98 ? -3.198 5.431 1.007 1.00 45.81 98 THR A O 1
ATOM 750 N N . GLY A 1 99 ? -3.137 3.638 -0.339 1.00 48.97 99 GLY A N 1
ATOM 751 C CA . GLY A 1 99 ? -2.256 4.234 -1.345 1.00 48.97 99 GLY A CA 1
ATOM 752 C C . GLY A 1 99 ? -3.143 5.139 -2.190 1.00 48.97 99 GLY A C 1
ATOM 753 O O . GLY A 1 99 ? -3.882 4.648 -3.039 1.00 48.97 99 GLY A O 1
ATOM 754 N N . SER A 1 100 ? -3.193 6.409 -1.784 1.00 60.81 100 SER A N 1
ATOM 755 C CA . SER A 1 100 ? -4.055 7.484 -2.275 1.00 60.81 100 SER A CA 1
ATOM 756 C C . SER A 1 100 ? -4.310 7.357 -3.777 1.00 60.81 100 SER A C 1
ATOM 758 O O . SER A 1 100 ? -3.368 7.113 -4.527 1.00 60.81 100 SER A O 1
ATOM 760 N N . GLU A 1 101 ? -5.546 7.549 -4.245 1.00 61.84 101 GLU A N 1
ATOM 761 C CA . GLU A 1 101 ? -5.851 7.622 -5.687 1.00 61.84 101 GLU A CA 1
ATOM 762 C C . GLU A 1 101 ? -4.858 8.523 -6.438 1.00 61.84 101 GLU A C 1
ATOM 764 O O . GLU A 1 101 ? -4.494 8.228 -7.574 1.00 61.84 101 GLU A O 1
ATOM 769 N N . GLU A 1 102 ? -4.341 9.554 -5.764 1.00 63.56 102 GLU A N 1
ATOM 770 C CA . GLU A 1 102 ? -3.292 10.438 -6.262 1.00 63.56 102 GLU A CA 1
ATOM 771 C C . GLU A 1 102 ? -1.948 9.730 -6.508 1.00 63.56 102 GLU A C 1
ATOM 773 O O . GLU A 1 102 ? -1.310 9.978 -7.520 1.00 63.56 102 GLU A O 1
ATOM 778 N N . GLU A 1 103 ? -1.520 8.807 -5.646 1.00 70.81 103 GLU A N 1
ATOM 779 C CA . GLU A 1 103 ? -0.294 8.021 -5.840 1.00 70.81 103 GLU A CA 1
ATOM 780 C C . GLU A 1 103 ? -0.457 7.034 -7.003 1.00 70.81 103 GLU A C 1
ATOM 782 O O . GLU A 1 103 ? 0.422 6.916 -7.855 1.00 70.81 103 GLU A O 1
ATOM 787 N N . ILE A 1 104 ? -1.626 6.393 -7.115 1.00 78.06 104 ILE A N 1
ATOM 788 C CA . ILE A 1 104 ? -1.959 5.536 -8.263 1.00 78.06 104 ILE A CA 1
ATOM 789 C C . ILE A 1 104 ? -1.989 6.353 -9.558 1.00 78.06 104 ILE A C 1
ATOM 791 O O . ILE A 1 104 ? -1.532 5.880 -10.600 1.00 78.06 104 ILE A O 1
ATOM 795 N N . LYS A 1 105 ? -2.522 7.573 -9.512 1.00 78.31 105 LYS A N 1
ATOM 796 C CA . LYS A 1 105 ? -2.572 8.488 -10.650 1.00 78.31 105 LYS A CA 1
ATOM 797 C C . LYS A 1 105 ? -1.173 8.952 -11.059 1.00 78.31 105 LYS A C 1
ATOM 799 O O . LYS A 1 105 ? -0.839 8.818 -12.231 1.00 78.31 105 LYS A O 1
ATOM 804 N N . ILE A 1 106 ? -0.336 9.374 -10.110 1.00 82.12 106 ILE A N 1
ATOM 805 C CA . ILE A 1 106 ? 1.067 9.751 -10.354 1.00 82.12 106 ILE A CA 1
ATOM 806 C C . ILE A 1 106 ? 1.836 8.576 -10.966 1.00 82.12 106 ILE A C 1
ATOM 808 O O . ILE A 1 106 ? 2.502 8.739 -11.985 1.00 82.12 106 ILE A O 1
ATOM 812 N N . LEU A 1 107 ? 1.692 7.368 -10.411 1.00 84.69 107 LEU A N 1
ATOM 813 C CA . LEU A 1 107 ? 2.343 6.171 -10.947 1.00 84.69 107 LEU A CA 1
ATOM 814 C C . LEU A 1 107 ? 1.848 5.820 -12.357 1.00 84.69 107 LEU A C 1
ATOM 816 O O . LEU A 1 107 ? 2.634 5.381 -13.195 1.00 84.69 107 LEU A O 1
ATOM 820 N N . ARG A 1 108 ? 0.558 6.022 -12.653 1.00 88.31 108 ARG A N 1
ATOM 821 C CA . ARG A 1 108 ? 0.004 5.826 -14.004 1.00 88.31 108 ARG A CA 1
ATOM 822 C C . ARG A 1 108 ? 0.534 6.857 -14.995 1.00 88.31 108 ARG A C 1
ATOM 824 O O . ARG A 1 108 ? 0.882 6.480 -16.113 1.00 88.31 108 ARG A O 1
ATOM 831 N N . GLU A 1 109 ? 0.610 8.123 -14.602 1.00 90.44 109 GLU A N 1
ATOM 832 C CA . GLU A 1 109 ? 1.180 9.198 -15.419 1.00 90.44 109 GLU A CA 1
ATOM 833 C C . GLU A 1 109 ? 2.667 8.949 -15.690 1.00 90.44 109 GLU A C 1
ATOM 835 O O . GLU A 1 109 ? 3.115 9.026 -16.836 1.00 90.44 109 GLU A O 1
ATOM 840 N N . GLU A 1 110 ? 3.428 8.551 -14.670 1.00 91.19 110 GLU A N 1
ATOM 841 C CA . GLU A 1 110 ? 4.839 8.212 -14.815 1.00 91.19 110 GLU A CA 1
ATOM 842 C C . GLU A 1 110 ? 5.047 6.978 -15.700 1.00 91.19 110 GLU A C 1
ATOM 844 O O . GLU A 1 110 ? 5.897 7.002 -16.592 1.00 91.19 110 GLU A O 1
ATOM 849 N N . ALA A 1 111 ? 4.226 5.937 -15.540 1.00 92.81 111 ALA A N 1
ATOM 850 C CA . ALA A 1 111 ? 4.249 4.772 -16.418 1.00 92.81 111 ALA A CA 1
ATOM 851 C C . ALA A 1 111 ? 3.922 5.142 -17.875 1.00 92.81 111 ALA A C 1
ATOM 853 O O . ALA A 1 111 ? 4.558 4.627 -18.796 1.00 92.81 111 ALA A O 1
ATOM 854 N N . SER A 1 112 ? 2.964 6.047 -18.099 1.00 94.00 112 SER A N 1
ATOM 855 C CA . SER A 1 112 ? 2.633 6.546 -19.438 1.00 94.00 112 SER A CA 1
ATOM 856 C C . SER A 1 112 ? 3.803 7.316 -20.052 1.00 94.00 112 SER A C 1
ATOM 858 O O . SER A 1 112 ? 4.218 7.019 -21.172 1.00 94.00 112 SER A O 1
ATOM 860 N N . ARG A 1 113 ? 4.401 8.241 -19.293 1.00 95.69 113 ARG A N 1
ATOM 861 C CA . ARG A 1 113 ? 5.569 9.024 -19.717 1.00 95.69 113 ARG A CA 1
ATOM 862 C C . ARG A 1 113 ? 6.765 8.131 -20.042 1.00 95.69 113 ARG A C 1
ATOM 864 O O . ARG A 1 113 ? 7.463 8.359 -21.027 1.00 95.69 113 ARG A O 1
A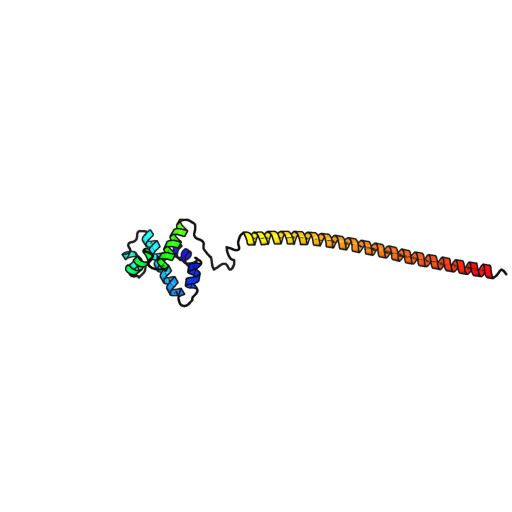TOM 871 N N . LEU A 1 114 ? 7.022 7.115 -19.216 1.00 94.81 114 LEU A N 1
ATOM 872 C CA . LEU A 1 114 ? 8.105 6.161 -19.448 1.00 94.81 114 LEU A CA 1
ATOM 873 C C . LEU A 1 114 ? 7.863 5.339 -20.715 1.00 94.81 114 LEU A C 1
ATOM 875 O O . LEU A 1 114 ? 8.796 5.167 -21.492 1.00 94.81 114 LEU A O 1
ATOM 879 N N . ARG A 1 115 ? 6.629 4.890 -20.969 1.00 95.56 115 ARG A N 1
ATOM 880 C CA . ARG A 1 115 ? 6.281 4.173 -22.208 1.00 95.56 115 ARG A CA 1
ATOM 881 C C . ARG A 1 115 ? 6.495 5.027 -23.451 1.00 95.56 115 ARG A C 1
ATOM 883 O O . ARG A 1 115 ? 7.066 4.544 -24.422 1.00 95.56 115 ARG A O 1
ATOM 890 N N . GLU A 1 116 ? 6.082 6.288 -23.414 1.00 96.62 116 GLU A N 1
ATOM 891 C CA . GLU A 1 116 ? 6.302 7.216 -24.525 1.00 96.62 116 GLU A CA 1
ATOM 892 C C . GLU A 1 116 ? 7.796 7.475 -24.753 1.00 96.62 116 GLU A C 1
ATOM 894 O O . GLU A 1 116 ? 8.277 7.447 -25.883 1.00 96.62 116 GLU A O 1
ATOM 899 N N . ARG A 1 117 ? 8.566 7.634 -23.673 1.00 95.62 117 ARG A N 1
ATOM 900 C CA . ARG A 1 117 ? 10.017 7.813 -23.759 1.00 95.62 117 ARG A CA 1
ATOM 901 C C . ARG A 1 117 ? 10.730 6.577 -24.304 1.00 95.62 117 ARG A C 1
ATOM 903 O O . ARG A 1 117 ? 11.657 6.736 -25.087 1.00 95.62 117 ARG A O 1
ATOM 910 N N . VAL A 1 118 ? 10.294 5.374 -23.926 1.00 96.50 118 VAL A N 1
ATOM 911 C CA . VAL A 1 118 ? 10.797 4.117 -24.503 1.00 96.50 118 VAL A CA 1
ATOM 912 C C . VAL A 1 118 ? 10.514 4.078 -25.999 1.00 96.50 118 VAL A C 1
ATOM 914 O O . VAL A 1 118 ? 11.450 3.893 -26.767 1.00 96.50 118 VAL A O 1
ATOM 917 N N . LYS A 1 119 ? 9.278 4.367 -26.419 1.00 97.00 119 LYS A N 1
ATOM 918 C CA . LYS A 1 119 ? 8.910 4.404 -27.839 1.00 97.00 119 LYS A CA 1
ATOM 919 C C . LYS A 1 119 ? 9.776 5.390 -28.636 1.00 97.00 119 LYS A C 1
ATOM 921 O O . LYS A 1 119 ? 10.322 5.032 -29.673 1.00 97.00 119 LYS A O 1
ATOM 926 N N . ASN A 1 120 ? 9.957 6.611 -28.132 1.00 96.81 120 ASN A N 1
ATOM 927 C CA . ASN A 1 120 ? 10.778 7.623 -28.805 1.00 96.81 120 ASN A CA 1
ATOM 928 C C . ASN A 1 120 ? 12.253 7.200 -28.899 1.00 96.81 120 ASN A C 1
ATOM 930 O O . ASN A 1 120 ? 12.899 7.425 -29.920 1.00 96.81 120 ASN A O 1
ATOM 934 N N . LEU A 1 121 ? 12.788 6.576 -27.843 1.00 96.50 121 LEU A N 1
ATOM 935 C CA . LEU A 1 121 ? 14.155 6.053 -27.845 1.00 96.50 121 LEU A CA 1
ATOM 936 C C . LEU A 1 121 ? 14.315 4.883 -28.822 1.00 96.50 121 LEU A C 1
ATOM 938 O O . LEU A 1 121 ? 15.334 4.807 -29.500 1.00 96.50 121 LEU A O 1
ATOM 942 N N . GLU A 1 122 ? 13.326 3.998 -28.927 1.00 96.56 122 GLU A N 1
ATOM 943 C CA . GLU A 1 122 ? 13.319 2.905 -29.906 1.00 96.56 122 GLU A CA 1
ATOM 944 C C . GLU A 1 122 ? 13.333 3.444 -31.345 1.00 96.56 122 GLU A C 1
ATOM 946 O O . GLU A 1 122 ? 14.154 3.012 -32.156 1.00 96.56 122 GLU A O 1
ATOM 951 N N . GLU A 1 123 ? 12.502 4.445 -31.650 1.00 97.19 123 GLU A N 1
ATOM 952 C CA . GLU A 1 123 ? 12.485 5.113 -32.959 1.00 97.19 123 GLU A CA 1
ATOM 953 C C . GLU A 1 123 ? 13.820 5.813 -33.271 1.00 97.19 123 GLU A C 1
ATOM 955 O O . GLU A 1 123 ? 14.330 5.746 -34.394 1.00 97.19 123 GLU A O 1
ATOM 960 N N . GLU A 1 124 ? 14.427 6.467 -32.279 1.00 96.81 124 GLU A N 1
ATOM 961 C CA . GLU A 1 124 ? 15.727 7.119 -32.430 1.00 96.81 124 GLU A CA 1
ATOM 962 C C . GLU A 1 124 ? 16.861 6.113 -32.653 1.00 96.81 124 GLU A C 1
ATOM 964 O O . GLU A 1 124 ? 17.720 6.338 -33.510 1.00 96.81 124 GLU A O 1
ATOM 969 N N . VAL A 1 125 ? 16.839 4.980 -31.949 1.00 97.00 125 VAL A N 1
ATOM 970 C CA . VAL A 1 125 ? 17.787 3.879 -32.152 1.00 97.00 125 VAL A CA 1
ATOM 971 C C . VAL A 1 125 ? 17.677 3.327 -33.570 1.00 97.00 125 VAL A C 1
ATOM 973 O O . VAL A 1 125 ? 18.703 3.175 -34.233 1.00 97.00 125 VAL A O 1
ATOM 976 N N . GLU A 1 126 ? 16.469 3.074 -34.071 1.00 96.88 126 GLU A N 1
ATOM 977 C CA . GLU A 1 126 ? 16.284 2.588 -35.443 1.00 96.88 126 GLU A CA 1
ATOM 978 C C . GLU A 1 126 ? 16.751 3.611 -36.485 1.00 96.88 126 GLU A C 1
ATOM 980 O O . GLU A 1 126 ? 17.482 3.269 -37.420 1.00 96.88 126 GLU A O 1
ATOM 985 N N . ARG A 1 127 ? 16.450 4.899 -36.281 1.00 97.44 127 ARG A N 1
ATOM 986 C CA . ARG A 1 127 ? 16.945 5.977 -37.149 1.00 97.44 127 ARG A CA 1
ATOM 987 C C . ARG A 1 127 ? 18.475 6.043 -37.167 1.00 97.44 127 ARG A C 1
ATOM 989 O O . ARG A 1 127 ? 19.077 6.219 -38.229 1.00 97.44 127 ARG A O 1
ATOM 996 N N . LEU A 1 128 ? 19.115 5.924 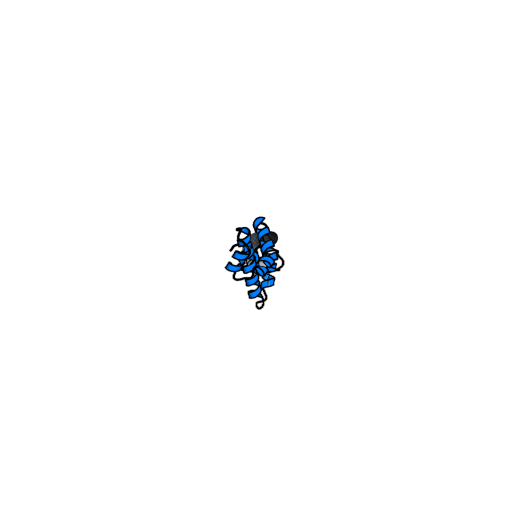-36.004 1.00 96.56 128 LEU A N 1
ATOM 997 C CA . LEU A 1 128 ? 20.574 5.953 -35.887 1.00 96.56 128 LEU A CA 1
ATOM 998 C C . LEU A 1 128 ? 21.223 4.722 -36.520 1.00 96.56 128 LEU A C 1
ATOM 1000 O O . LEU A 1 128 ? 22.230 4.874 -37.211 1.00 96.56 128 LEU A O 1
ATOM 1004 N N . LYS A 1 129 ? 20.634 3.532 -36.357 1.00 97.06 129 LYS A N 1
ATOM 1005 C CA . LYS A 1 129 ? 21.090 2.315 -37.044 1.00 97.06 129 LYS A CA 1
ATOM 1006 C C . LYS A 1 129 ? 21.041 2.488 -38.558 1.00 97.06 129 LYS A C 1
ATOM 1008 O O . LYS A 1 129 ? 22.062 2.290 -39.208 1.00 97.06 129 LYS A O 1
ATOM 1013 N N . ALA A 1 130 ? 19.909 2.940 -39.103 1.00 96.62 130 ALA A N 1
ATOM 1014 C CA . ALA A 1 130 ? 19.762 3.171 -40.540 1.00 96.62 130 ALA A CA 1
ATOM 1015 C C . ALA A 1 130 ? 20.813 4.159 -41.070 1.00 96.62 130 ALA A C 1
ATOM 1017 O O . ALA A 1 130 ? 21.477 3.896 -42.073 1.00 96.62 130 ALA A O 1
ATOM 1018 N N . LYS A 1 131 ? 21.033 5.267 -40.351 1.00 96.56 131 LYS A N 1
ATOM 1019 C CA . LYS A 1 131 ? 22.063 6.250 -40.709 1.00 96.56 131 LYS A CA 1
ATOM 1020 C C . LYS A 1 131 ? 23.474 5.662 -40.641 1.00 96.56 131 LYS A C 1
ATOM 1022 O O . LYS A 1 131 ? 24.301 5.961 -41.499 1.00 96.56 131 LYS A O 1
ATOM 1027 N N . SER A 1 132 ? 23.761 4.829 -39.643 1.00 95.62 132 SER A N 1
ATOM 1028 C CA . SER A 1 132 ? 25.056 4.159 -39.518 1.00 95.62 132 SER A CA 1
ATOM 1029 C C . SER A 1 132 ? 25.308 3.191 -40.672 1.00 95.62 132 SER A C 1
ATOM 1031 O O . SER A 1 132 ? 26.427 3.143 -41.183 1.00 95.62 132 SER A O 1
ATOM 1033 N N . THR A 1 133 ? 24.289 2.450 -41.110 1.00 96.56 133 THR A N 1
ATOM 1034 C CA . THR A 1 133 ? 24.379 1.571 -42.282 1.00 96.56 133 THR A CA 1
ATOM 1035 C C . THR A 1 133 ? 24.671 2.377 -43.544 1.00 96.56 133 THR A C 1
ATOM 1037 O O . THR A 1 133 ? 25.659 2.098 -44.216 1.00 96.56 133 THR A O 1
ATOM 1040 N N . GLN A 1 134 ? 23.907 3.445 -43.797 1.00 96.69 134 GLN A N 1
ATOM 1041 C CA . GLN A 1 134 ? 24.118 4.325 -44.955 1.00 96.69 134 GLN A CA 1
ATOM 1042 C C . GLN A 1 134 ? 25.524 4.935 -44.983 1.00 96.69 134 GLN A C 1
ATOM 1044 O O . GLN A 1 134 ? 26.177 4.963 -46.023 1.00 96.69 134 GLN A O 1
ATOM 1049 N N . LEU A 1 135 ? 26.015 5.416 -43.836 1.00 96.12 135 LEU A N 1
ATOM 1050 C CA . LEU A 1 135 ? 27.369 5.964 -43.740 1.00 96.12 135 LEU A CA 1
ATOM 1051 C C . LEU A 1 135 ? 28.435 4.899 -44.006 1.00 96.12 135 LEU A C 1
ATOM 1053 O O . LEU A 1 135 ? 29.443 5.201 -44.636 1.00 96.12 135 LEU A O 1
ATOM 1057 N N . THR A 1 136 ? 28.209 3.663 -43.559 1.00 96.31 136 THR A N 1
ATOM 1058 C CA . THR A 1 136 ? 29.130 2.545 -43.795 1.00 96.31 136 THR A CA 1
ATOM 1059 C C . THR A 1 136 ? 29.192 2.181 -45.279 1.00 96.31 136 THR A C 1
ATOM 1061 O O . THR A 1 136 ? 30.276 1.943 -45.807 1.00 96.31 136 THR A O 1
ATOM 1064 N N . GLU A 1 137 ? 28.052 2.161 -45.969 1.00 96.31 137 GLU A N 1
ATOM 1065 C CA . GLU A 1 137 ? 27.988 1.913 -47.414 1.00 96.31 137 GLU A CA 1
ATOM 1066 C C . GLU A 1 137 ? 28.669 3.034 -48.204 1.00 96.31 137 GLU A C 1
ATOM 1068 O O . GLU A 1 137 ? 29.558 2.763 -49.010 1.00 96.31 137 GLU A O 1
ATOM 1073 N N . ALA A 1 138 ? 28.357 4.294 -47.891 1.00 96.00 138 ALA A N 1
ATOM 1074 C CA . ALA A 1 138 ? 28.992 5.446 -48.526 1.00 96.00 138 ALA A CA 1
ATOM 1075 C C . ALA A 1 138 ? 30.516 5.475 -48.308 1.00 96.00 138 ALA A C 1
ATOM 1077 O O . ALA A 1 138 ? 31.265 5.913 -49.184 1.00 96.00 138 ALA A O 1
ATOM 1078 N N . LEU A 1 139 ? 30.994 5.015 -47.146 1.00 96.06 139 LEU A N 1
ATOM 1079 C CA . LEU A 1 139 ? 32.424 4.914 -46.865 1.00 96.06 139 LEU A CA 1
ATOM 1080 C C . LEU A 1 139 ? 33.090 3.860 -47.760 1.00 96.06 139 LEU A C 1
ATOM 1082 O O . LEU A 1 139 ? 34.095 4.170 -48.395 1.00 96.06 139 LEU A O 1
ATOM 1086 N N . LYS A 1 140 ? 32.482 2.674 -47.901 1.00 96.19 140 LYS A N 1
ATOM 1087 C CA . LYS A 1 140 ? 32.970 1.618 -48.805 1.00 96.19 140 LYS A CA 1
ATOM 1088 C C . LYS A 1 140 ? 33.023 2.074 -50.263 1.00 96.19 140 LYS A C 1
ATOM 1090 O O . LYS A 1 140 ? 33.998 1.802 -50.959 1.00 96.19 140 LYS A O 1
ATOM 1095 N N . GLU A 1 141 ? 31.993 2.778 -50.732 1.00 96.38 141 GLU A N 1
ATOM 1096 C CA . GLU A 1 141 ? 31.967 3.325 -52.095 1.00 96.38 141 GLU A CA 1
ATOM 1097 C C . GLU A 1 141 ? 33.100 4.329 -52.323 1.00 96.38 141 GLU A C 1
ATOM 1099 O O . GLU A 1 141 ? 33.787 4.288 -53.347 1.00 96.38 141 GLU A O 1
ATOM 1104 N N . ARG A 1 142 ? 33.334 5.217 -51.350 1.00 95.81 142 ARG A N 1
ATOM 1105 C CA . ARG A 1 142 ? 34.430 6.189 -51.417 1.00 95.81 142 ARG A CA 1
ATOM 1106 C C . ARG A 1 142 ? 35.799 5.522 -51.379 1.00 95.81 142 ARG A C 1
ATOM 1108 O O . ARG A 1 142 ? 36.677 5.942 -52.126 1.00 95.81 142 ARG A O 1
ATOM 1115 N N . GLU A 1 143 ? 35.985 4.494 -50.558 1.00 95.81 143 GLU A N 1
ATOM 1116 C CA . GLU A 1 143 ? 37.221 3.704 -50.526 1.00 95.81 143 GLU A CA 1
ATOM 1117 C C . GLU A 1 143 ? 37.491 3.040 -51.881 1.00 95.81 143 GLU A C 1
ATOM 1119 O O . GLU A 1 143 ? 38.591 3.170 -52.417 1.00 95.81 143 GLU A O 1
ATOM 1124 N N . ALA A 1 144 ? 36.478 2.423 -52.497 1.00 95.56 144 ALA A N 1
ATOM 1125 C CA . ALA A 1 144 ? 36.605 1.828 -53.827 1.00 95.56 144 ALA A CA 1
ATOM 1126 C C . ALA A 1 144 ? 36.967 2.867 -54.904 1.00 95.56 144 ALA A C 1
ATOM 1128 O O . ALA A 1 144 ? 37.799 2.604 -55.777 1.00 95.56 144 ALA A O 1
ATOM 1129 N N . LEU A 1 145 ? 36.380 4.067 -54.834 1.00 96.56 145 LEU A N 1
ATOM 1130 C CA . LEU A 1 145 ? 36.716 5.162 -55.742 1.00 96.56 145 LEU A CA 1
ATOM 1131 C C . LEU A 1 145 ? 38.164 5.635 -55.554 1.00 96.56 145 LEU A C 1
ATOM 1133 O O . LEU A 1 145 ? 38.859 5.856 -56.544 1.00 96.56 145 LEU A O 1
ATOM 1137 N N . ILE A 1 146 ? 38.629 5.763 -54.308 1.00 96.06 146 ILE A N 1
ATOM 1138 C CA . ILE A 1 146 ? 40.017 6.136 -54.000 1.00 96.06 146 ILE A CA 1
ATOM 1139 C C . ILE A 1 146 ? 40.990 5.109 -54.582 1.00 96.06 146 ILE A C 1
ATOM 1141 O O . ILE A 1 146 ? 41.971 5.502 -55.212 1.00 96.06 146 ILE A O 1
ATOM 1145 N N . GLU A 1 147 ? 40.715 3.813 -54.426 1.00 95.88 147 GLU A N 1
ATOM 1146 C CA . GLU A 1 147 ? 41.558 2.755 -54.995 1.00 95.88 147 GLU A CA 1
ATOM 1147 C C . GLU A 1 147 ? 41.598 2.815 -56.525 1.00 95.88 147 GLU A C 1
ATOM 1149 O O . GLU A 1 147 ? 42.674 2.749 -57.124 1.00 95.88 147 GLU A O 1
ATOM 1154 N N . LYS A 1 148 ? 40.452 3.054 -57.174 1.00 96.50 148 LYS A N 1
ATOM 1155 C CA . LYS A 1 148 ? 40.404 3.261 -58.626 1.00 96.50 148 LYS A CA 1
ATOM 1156 C C . LYS A 1 148 ? 41.238 4.473 -59.060 1.00 96.50 148 LYS A C 1
ATOM 1158 O O . LYS A 1 148 ? 42.055 4.356 -59.970 1.00 96.50 148 LYS A O 1
ATOM 1163 N N . MET A 1 149 ? 41.084 5.616 -58.389 1.00 95.69 149 MET A N 1
ATOM 1164 C CA . MET A 1 149 ? 41.852 6.828 -58.700 1.00 95.69 149 MET A CA 1
ATOM 1165 C C . MET A 1 149 ? 43.358 6.634 -58.475 1.00 95.69 149 MET A C 1
ATOM 1167 O O . MET A 1 149 ? 44.165 7.152 -59.243 1.00 95.69 149 MET A O 1
ATOM 1171 N N . ARG A 1 150 ? 43.758 5.873 -57.447 1.00 96.00 150 ARG A N 1
ATOM 1172 C CA . ARG A 1 150 ? 45.165 5.510 -57.207 1.00 96.00 150 ARG A CA 1
ATOM 1173 C C . ARG A 1 150 ? 45.732 4.660 -58.342 1.00 96.00 150 ARG A C 1
ATOM 1175 O O . ARG A 1 150 ? 46.860 4.910 -58.772 1.00 96.00 150 ARG A O 1
ATOM 1182 N N . ALA A 1 151 ? 44.961 3.699 -58.849 1.00 94.94 151 ALA A N 1
ATOM 1183 C CA . ALA A 1 151 ? 45.371 2.876 -59.983 1.00 94.94 151 ALA A CA 1
ATOM 1184 C C . ALA A 1 151 ? 45.549 3.724 -61.255 1.00 94.94 151 ALA A C 1
ATOM 1186 O O . ALA A 1 151 ? 46.602 3.666 -61.891 1.00 94.94 151 ALA A O 1
ATOM 1187 N N . GLU A 1 152 ? 44.573 4.581 -61.569 1.00 95.06 152 GLU A N 1
ATOM 1188 C CA . GLU A 1 152 ? 44.631 5.499 -62.716 1.00 95.06 152 GLU A CA 1
ATOM 1189 C C . GLU A 1 152 ? 45.810 6.482 -62.617 1.00 95.06 152 GLU A C 1
ATOM 1191 O O . GLU A 1 152 ? 46.516 6.713 -63.601 1.00 95.06 152 GLU A O 1
ATOM 1196 N N . LEU A 1 153 ? 46.079 7.028 -61.424 1.00 94.69 153 LEU A N 1
ATOM 1197 C CA . LEU A 1 153 ? 47.228 7.905 -61.185 1.00 94.69 153 LEU A CA 1
ATOM 1198 C C . LEU A 1 153 ? 48.554 7.175 -61.423 1.00 94.69 153 LEU A C 1
ATOM 1200 O O . LEU A 1 153 ? 49.456 7.731 -62.052 1.00 94.69 153 LEU A O 1
ATOM 1204 N N . THR A 1 154 ? 48.663 5.932 -60.951 1.00 94.94 154 THR A N 1
ATOM 1205 C CA . THR A 1 154 ? 49.853 5.093 -61.151 1.00 94.94 154 THR A CA 1
ATOM 1206 C C . THR A 1 154 ? 50.094 4.836 -62.639 1.00 94.94 154 THR A C 1
ATOM 1208 O O . THR A 1 154 ? 51.215 4.980 -63.129 1.00 94.94 154 THR A O 1
ATOM 1211 N N . GLU A 1 155 ? 49.036 4.521 -63.389 1.00 94.81 155 GLU A N 1
ATOM 1212 C CA . GLU A 1 155 ? 49.115 4.310 -64.835 1.00 94.81 155 GLU A CA 1
ATOM 1213 C C . GLU A 1 155 ? 49.520 5.596 -65.576 1.00 94.81 155 GLU A C 1
ATOM 1215 O O . GLU A 1 155 ? 50.392 5.571 -66.450 1.00 94.81 155 GLU A O 1
ATOM 1220 N N . ALA A 1 156 ? 48.941 6.741 -65.206 1.00 93.56 156 ALA A N 1
ATOM 1221 C CA . ALA A 1 156 ? 49.292 8.036 -65.781 1.00 93.56 156 ALA A CA 1
ATOM 1222 C C . ALA A 1 156 ? 50.761 8.412 -65.508 1.00 93.56 156 ALA A C 1
ATOM 1224 O O . ALA A 1 156 ? 51.462 8.871 -66.414 1.00 93.56 156 ALA A O 1
ATOM 1225 N N . GLN A 1 157 ? 51.257 8.171 -64.290 1.00 92.19 157 GLN A N 1
ATOM 1226 C CA . GLN A 1 157 ? 52.662 8.380 -63.924 1.00 92.19 157 GLN A CA 1
ATOM 1227 C C . GLN A 1 157 ? 53.611 7.475 -64.722 1.00 92.19 157 GLN A C 1
ATOM 1229 O O . GLN A 1 157 ? 54.656 7.940 -65.191 1.00 92.19 157 GLN A O 1
ATOM 1234 N N . ALA A 1 158 ? 53.245 6.206 -64.928 1.00 92.44 158 ALA A N 1
ATOM 1235 C CA . ALA A 1 158 ? 54.019 5.279 -65.750 1.00 92.44 158 ALA A CA 1
ATOM 1236 C C . ALA A 1 158 ? 54.112 5.765 -67.207 1.00 92.44 158 ALA A C 1
ATOM 1238 O O . ALA A 1 158 ? 55.214 5.843 -67.758 1.00 92.44 158 ALA A O 1
ATOM 1239 N N . LYS A 1 159 ? 52.985 6.187 -67.800 1.00 94.00 159 LYS A N 1
ATOM 1240 C CA . LYS A 1 159 ? 52.935 6.754 -69.162 1.00 94.00 159 LYS A CA 1
ATOM 1241 C C . LYS A 1 159 ? 53.783 8.021 -69.297 1.00 94.00 159 LYS A C 1
ATOM 1243 O O . LYS A 1 159 ? 54.549 8.143 -70.250 1.00 94.00 159 LYS A O 1
ATOM 1248 N N . LEU A 1 160 ? 53.699 8.948 -68.339 1.00 89.56 160 LEU A N 1
ATOM 1249 C CA . LEU A 1 160 ? 54.529 10.161 -68.329 1.00 89.56 160 LEU A CA 1
ATOM 1250 C C . LEU A 1 160 ? 56.024 9.834 -68.255 1.00 89.56 160 LEU A C 1
ATOM 1252 O O . LEU A 1 160 ? 56.822 10.437 -68.969 1.00 89.56 160 LEU A O 1
ATOM 1256 N N . THR A 1 161 ? 56.401 8.856 -67.430 1.00 90.44 161 THR A N 1
ATOM 1257 C CA . THR A 1 161 ? 57.796 8.414 -67.298 1.00 90.44 161 THR A CA 1
ATOM 1258 C C . THR A 1 161 ? 58.310 7.796 -68.599 1.00 90.44 161 THR A C 1
ATOM 1260 O O . THR A 1 161 ? 59.446 8.052 -68.999 1.00 90.44 161 THR A O 1
ATOM 1263 N N . GLN A 1 162 ? 57.481 7.004 -69.281 1.00 89.88 162 GLN A N 1
ATOM 1264 C CA . GLN A 1 162 ? 57.815 6.431 -70.582 1.00 89.88 162 GLN A CA 1
ATOM 1265 C C . GLN A 1 162 ? 58.014 7.523 -71.645 1.00 89.88 162 GLN A C 1
ATOM 1267 O O . GLN A 1 162 ? 59.062 7.556 -72.285 1.00 89.88 162 GLN A O 1
ATOM 1272 N N . LEU A 1 163 ? 57.077 8.467 -71.765 1.00 88.44 163 LEU A N 1
ATOM 1273 C CA . LEU A 1 163 ? 57.186 9.591 -72.704 1.00 88.44 163 LEU A CA 1
ATOM 1274 C C . LEU A 1 163 ? 58.409 10.478 -72.423 1.00 88.44 163 LEU A C 1
ATOM 1276 O O . LEU A 1 163 ? 59.055 10.966 -73.351 1.00 88.44 163 LEU A O 1
ATOM 1280 N N . ALA A 1 164 ? 58.752 10.691 -71.149 1.00 83.94 164 ALA A N 1
ATOM 1281 C CA . ALA A 1 164 ? 59.952 11.428 -70.761 1.00 83.94 164 ALA A CA 1
ATOM 1282 C C . ALA A 1 164 ? 61.238 10.699 -71.187 1.00 83.94 164 ALA A C 1
ATOM 1284 O O . ALA A 1 164 ? 62.164 11.341 -71.683 1.00 83.94 164 ALA A O 1
ATOM 1285 N N . LYS A 1 165 ? 61.286 9.364 -71.055 1.00 83.12 165 LYS A N 1
ATOM 1286 C CA . LYS A 1 165 ? 62.400 8.546 -71.563 1.00 83.12 165 LYS A CA 1
ATOM 1287 C C . LYS A 1 165 ? 62.498 8.609 -73.086 1.00 83.12 165 LYS A C 1
ATOM 1289 O O . LYS A 1 165 ? 63.587 8.814 -73.602 1.00 83.12 165 LYS A O 1
ATOM 1294 N N . GLU A 1 166 ? 61.379 8.493 -73.795 1.00 81.69 166 GLU A N 1
ATOM 1295 C CA . GLU A 1 166 ? 61.336 8.561 -75.264 1.00 81.69 166 GLU A CA 1
ATOM 1296 C C . GLU A 1 166 ? 61.811 9.927 -75.793 1.00 81.69 166 GLU A C 1
ATOM 1298 O O . GLU A 1 166 ? 62.553 9.986 -76.770 1.00 81.69 166 GLU A O 1
ATOM 1303 N N . ARG A 1 167 ? 61.472 11.031 -75.109 1.00 75.19 167 ARG A N 1
ATOM 1304 C CA . ARG A 1 167 ? 61.946 12.384 -75.460 1.00 75.19 167 ARG A CA 1
ATOM 1305 C C . ARG A 1 167 ? 63.403 12.661 -75.068 1.00 75.19 167 ARG A C 1
ATOM 1307 O O . ARG A 1 167 ? 64.066 13.429 -75.755 1.00 75.19 167 ARG A O 1
ATOM 1314 N N . GLY A 1 168 ? 63.909 12.052 -73.994 1.00 61.75 168 GLY A N 1
ATOM 1315 C CA . GLY A 1 168 ? 65.295 12.212 -73.529 1.00 61.75 168 GLY A CA 1
ATOM 1316 C C . GLY A 1 168 ? 66.348 11.459 -74.353 1.00 61.75 168 GLY A C 1
ATOM 1317 O O . GLY A 1 168 ? 67.536 11.663 -74.136 1.00 61.75 168 GLY A O 1
ATOM 1318 N N . VAL A 1 169 ? 65.926 10.607 -75.293 1.00 55.59 169 VAL A N 1
ATOM 1319 C CA . VAL A 1 169 ? 66.797 9.833 -76.202 1.00 55.59 169 VAL A CA 1
ATOM 1320 C C . VAL A 1 169 ? 66.895 10.491 -77.597 1.00 55.59 169 VAL A C 1
ATOM 1322 O O . VAL A 1 169 ? 67.540 9.961 -78.493 1.00 55.59 169 VAL A O 1
ATOM 1325 N N . SER A 1 170 ? 66.280 11.665 -77.803 1.00 49.34 170 SER A N 1
ATOM 1326 C CA . SER A 1 170 ? 66.294 12.412 -79.080 1.00 49.34 170 SER A CA 1
ATOM 1327 C C . SER A 1 170 ? 67.154 13.688 -79.082 1.00 49.34 170 SER A C 1
ATOM 1329 O O . SER A 1 170 ? 66.848 14.608 -79.835 1.00 49.34 170 SER A O 1
ATOM 1331 N N . ASN A 1 171 ? 68.225 13.750 -78.284 1.00 43.19 171 ASN A N 1
ATOM 1332 C CA . ASN A 1 171 ? 69.270 14.780 -78.405 1.00 43.19 171 ASN A CA 1
ATOM 1333 C C . ASN A 1 171 ? 70.648 14.144 -78.574 1.00 43.19 171 ASN A C 1
ATOM 1335 O O . ASN A 1 171 ? 70.942 13.204 -77.803 1.00 43.19 171 ASN A O 1
#

Foldseek 3Di:
DVLLVLLCQDPVNVVVLVPVVCNVVSSLLLVLLLQLQVVVVVVDDLVVSCVVSVHDSVSSCCLCVVVDVSSVSSVVSVVCVVVVNRDGADPVDPDGPPPPPVNVVVVVVVVVVVVVVVVVVVVVVVVVVVVVVVVVVVVVVVVVVVVVVVVVVVVVVVVVVVVVVVVVVPD

Secondary structure (DSSP, 8-state):
-HHHHHHHTSHHHHHHT-STTTHHHHHHHHHHHHHHHHHHHTT--HHHHHHHHTS-HHHHHHHHTT-SHHHHHHHHHHHHHHHT------TT-SS-TTS-HHHHHHHHHHHHHHHHHHHHHHHHHHHHHHHHHHHHHHHHHHHHHHHHHHHHHHHHHHHHHHHHHHHHT--